Protein AF-A0A2C9LKY1-F1 (afdb_monomer_lite)

Foldseek 3Di:
DVLWAPLLQDPVGHDQQGDPDDVSVVVNLVCLLVVHCLVVVLQSQLVSQVHPVHCSVVCSVVSVCSNVVSNVVVVVVVVVVVVVVVVVVVVVVVVVVVVVVVVVVVVVVVVVVVVVVVVVVVVVVVVVVVVPD

Secondary structure (DSSP, 8-state):
-TTTTTT--BTTB--SS-SSSHHHHHHHHHHHHHTSSHHHHHHHHHHTTTTTTTTHHHHHHHHHHHHHHHHHHHHHHHHHHHHHHHHHHHHHHHHHHHHHHHHHHHHHHHHHHHHHHHHHHHHHHHHHHHTT-

InterPro domains:
  IPR005821 Ion transport domain [PF00520] (1-92)
  IPR050599 Voltage-dependent calcium channel alpha-1 subunit [PTHR45628] (1-123)

Radius of gyration: 37.05 Å; chains: 1; bounding box: 76×20×107 Å

pLDDT: mean 89.64, std 10.85, range [48.16, 97.81]

Organism: Biomphalaria glabrata (NCBI:txid6526)

Structure (mmCIF, N/CA/C/O backbone):
data_AF-A0A2C9LKY1-F1
#
_entry.id   AF-A0A2C9LKY1-F1
#
loop_
_atom_site.group_PDB
_atom_site.id
_atom_site.type_symbol
_atom_site.label_atom_id
_atom_site.label_alt_id
_atom_site.label_comp_id
_atom_site.label_asym_id
_atom_site.label_entity_id
_atom_site.label_seq_id
_atom_site.pdbx_PDB_ins_code
_atom_site.Cartn_x
_atom_site.Cartn_y
_atom_site.Cartn_z
_atom_site.occupancy
_atom_site.B_iso_or_equiv
_atom_site.auth_seq_id
_atom_site.auth_comp_id
_atom_site.auth_asym_id
_atom_site.auth_atom_id
_atom_site.pdbx_PDB_model_num
ATOM 1 N N . MET A 1 1 ? 12.207 -7.152 -10.603 1.00 85.94 1 MET A N 1
ATOM 2 C CA . MET A 1 1 ? 13.477 -7.860 -10.884 1.00 85.94 1 MET A CA 1
ATOM 3 C C . MET A 1 1 ? 13.468 -8.539 -12.251 1.00 85.94 1 MET A C 1
ATOM 5 O O . MET A 1 1 ? 14.344 -8.241 -13.036 1.00 85.94 1 MET A O 1
ATOM 9 N N . GLN A 1 2 ? 12.483 -9.379 -12.599 1.00 91.56 2 GLN A N 1
ATOM 10 C CA . GLN A 1 2 ? 12.456 -10.038 -13.923 1.00 91.56 2 GLN A CA 1
ATOM 11 C C . GLN A 1 2 ? 12.297 -9.064 -15.103 1.00 91.56 2 GLN A C 1
ATOM 13 O O . GLN A 1 2 ? 12.959 -9.222 -16.117 1.00 91.56 2 GLN A O 1
ATOM 18 N N . LEU A 1 3 ? 11.430 -8.055 -14.961 1.00 87.44 3 LEU A N 1
ATOM 19 C CA . LEU A 1 3 ? 11.173 -7.087 -16.033 1.00 87.44 3 LEU A CA 1
ATOM 20 C C . LEU A 1 3 ? 12.216 -5.961 -16.080 1.00 87.44 3 LEU A C 1
ATOM 22 O O . LEU A 1 3 ? 12.586 -5.522 -17.156 1.00 87.44 3 LEU A O 1
ATOM 26 N N . PHE A 1 4 ? 12.699 -5.482 -14.932 1.00 92.12 4 PHE A N 1
ATOM 27 C CA . PHE A 1 4 ? 13.501 -4.247 -14.857 1.00 92.12 4 PHE A CA 1
ATOM 28 C C . PHE A 1 4 ? 14.854 -4.404 -14.149 1.00 92.12 4 PHE A C 1
ATOM 30 O O . PHE A 1 4 ? 15.562 -3.418 -13.977 1.00 92.12 4 PHE A O 1
ATOM 37 N N . GLY A 1 5 ? 15.207 -5.606 -13.688 1.00 89.38 5 GLY A N 1
ATOM 38 C CA . GLY A 1 5 ? 16.439 -5.814 -12.925 1.00 89.38 5 GLY A CA 1
ATOM 39 C C . GLY A 1 5 ? 17.671 -5.640 -13.801 1.00 89.38 5 GLY A C 1
ATOM 40 O O . GLY A 1 5 ? 17.780 -6.284 -14.839 1.00 89.38 5 GLY A O 1
ATOM 41 N N . GLY A 1 6 ? 18.572 -4.749 -13.396 1.00 86.94 6 GLY A N 1
ATOM 42 C CA . GLY A 1 6 ? 19.783 -4.393 -14.131 1.00 86.94 6 GLY A CA 1
ATOM 43 C C . GLY A 1 6 ? 19.560 -3.462 -15.326 1.00 86.94 6 GLY A C 1
ATOM 44 O O . GLY A 1 6 ? 20.537 -2.960 -15.876 1.00 86.94 6 GLY A O 1
ATOM 45 N N . ASN A 1 7 ? 18.306 -3.197 -15.711 1.00 86.75 7 ASN A N 1
ATOM 46 C CA . ASN A 1 7 ? 17.978 -2.431 -16.919 1.00 86.75 7 ASN A CA 1
ATOM 47 C C . ASN A 1 7 ? 17.863 -0.919 -16.659 1.00 86.75 7 ASN A C 1
ATOM 49 O O . ASN A 1 7 ? 17.945 -0.128 -17.592 1.00 86.75 7 ASN A O 1
ATOM 53 N N . MET A 1 8 ? 17.707 -0.496 -15.400 1.00 89.00 8 MET A N 1
ATOM 54 C CA . MET A 1 8 ? 17.641 0.920 -14.997 1.00 89.00 8 MET A CA 1
ATOM 55 C C . MET A 1 8 ? 19.041 1.523 -14.793 1.00 89.00 8 MET A C 1
ATOM 57 O O . MET A 1 8 ? 19.352 2.068 -13.734 1.00 89.00 8 MET A O 1
ATOM 61 N N . ASN A 1 9 ? 19.912 1.368 -15.789 1.00 87.12 9 ASN A N 1
ATOM 62 C CA . ASN A 1 9 ? 21.271 1.900 -15.770 1.00 87.12 9 ASN A CA 1
ATOM 63 C C . ASN A 1 9 ? 21.408 3.006 -16.820 1.00 87.12 9 ASN A C 1
ATOM 65 O O . ASN A 1 9 ? 21.676 2.713 -17.985 1.00 87.12 9 ASN A O 1
ATOM 69 N N . PHE A 1 10 ? 21.197 4.250 -16.395 1.00 88.88 10 PHE A N 1
ATOM 70 C CA . PHE A 1 10 ? 21.195 5.434 -17.251 1.00 88.88 10 PHE A CA 1
ATOM 71 C C . PHE A 1 10 ? 22.533 6.187 -17.183 1.00 88.88 10 PHE A C 1
ATOM 73 O O . PHE A 1 10 ? 23.362 5.922 -16.308 1.00 88.88 10 PHE A O 1
ATOM 80 N N . ASP A 1 11 ? 22.740 7.133 -18.102 1.00 84.62 11 ASP A N 1
ATOM 81 C CA . ASP A 1 11 ? 23.978 7.922 -18.197 1.00 84.62 11 ASP A CA 1
ATOM 82 C C . ASP A 1 11 ? 24.183 8.862 -16.994 1.00 84.62 11 ASP A C 1
ATOM 84 O O . ASP A 1 11 ? 25.316 9.141 -16.600 1.00 84.62 11 ASP A O 1
ATOM 88 N N . ASP A 1 12 ? 23.092 9.324 -16.380 1.00 83.38 12 ASP A N 1
ATOM 89 C CA . ASP A 1 12 ? 23.053 10.119 -15.148 1.00 83.38 12 ASP A CA 1
ATOM 90 C C . ASP A 1 12 ? 23.141 9.266 -13.868 1.00 83.38 12 ASP A C 1
ATOM 92 O O . ASP A 1 12 ? 23.287 9.798 -12.765 1.00 83.38 12 ASP A O 1
ATOM 96 N N . GLY A 1 13 ? 23.137 7.938 -14.012 1.00 86.50 13 GLY A N 1
ATOM 97 C CA . GLY A 1 13 ? 23.344 6.974 -12.942 1.00 86.50 13 GLY A CA 1
ATOM 98 C C . GLY A 1 13 ? 22.185 5.997 -12.759 1.00 86.50 13 GLY A C 1
ATOM 99 O O . GLY A 1 13 ? 21.269 5.883 -13.571 1.00 86.50 13 GLY A O 1
ATOM 100 N N . ARG A 1 14 ? 22.249 5.232 -11.664 1.00 87.88 14 ARG A N 1
ATOM 101 C CA . ARG A 1 14 ? 21.178 4.308 -11.269 1.00 87.88 14 ARG A CA 1
ATOM 102 C C . ARG A 1 14 ? 20.226 5.020 -10.306 1.00 87.88 14 ARG A C 1
ATOM 104 O O . ARG A 1 14 ? 20.706 5.498 -9.274 1.00 87.88 14 ARG A O 1
ATOM 111 N N . PRO A 1 15 ? 18.907 5.045 -10.569 1.00 90.81 15 PRO A N 1
ATOM 112 C CA . PRO A 1 15 ? 17.942 5.560 -9.606 1.00 90.81 15 PRO A CA 1
ATOM 113 C C . PRO A 1 15 ? 18.011 4.778 -8.294 1.00 90.81 15 PRO A C 1
ATOM 115 O O . PRO A 1 15 ? 18.249 3.567 -8.295 1.00 90.81 15 PRO A O 1
ATOM 118 N N . SER A 1 16 ? 17.752 5.447 -7.170 1.00 91.31 16 SER A N 1
ATOM 119 C CA . SER A 1 16 ? 17.614 4.788 -5.863 1.00 91.31 16 SER A CA 1
ATOM 120 C C . SER A 1 16 ? 16.465 3.773 -5.861 1.00 91.31 16 SER A C 1
ATOM 122 O O . SER A 1 16 ? 16.595 2.692 -5.286 1.00 91.31 16 SER A O 1
ATOM 124 N N . SER A 1 17 ? 15.376 4.095 -6.561 1.00 94.25 17 SER A N 1
ATOM 125 C CA . SER A 1 17 ? 14.203 3.240 -6.745 1.00 94.25 17 SER A CA 1
ATOM 126 C C . SER A 1 17 ? 14.355 2.389 -8.006 1.00 94.25 17 SER A C 1
ATOM 128 O O . SER A 1 17 ? 13.918 2.766 -9.094 1.00 94.25 17 SER A O 1
ATOM 130 N N . ASN A 1 18 ? 15.022 1.242 -7.864 1.00 93.62 18 ASN A N 1
ATOM 131 C CA . ASN A 1 18 ? 15.297 0.299 -8.948 1.00 93.62 18 ASN A CA 1
ATOM 132 C C . ASN A 1 18 ? 14.910 -1.145 -8.579 1.00 93.62 18 ASN A C 1
ATOM 134 O O . ASN A 1 18 ? 14.407 -1.437 -7.493 1.00 93.62 18 ASN A O 1
ATOM 138 N N . PHE A 1 19 ? 15.143 -2.075 -9.505 1.00 95.94 19 PHE A N 1
ATOM 139 C CA . PHE A 1 19 ? 14.771 -3.481 -9.353 1.00 95.94 19 PHE A CA 1
ATOM 140 C C . PHE A 1 19 ? 15.970 -4.439 -9.420 1.00 95.94 19 PHE A C 1
ATOM 142 O O . PHE A 1 19 ? 15.785 -5.601 -9.796 1.00 95.94 19 PHE A O 1
ATOM 149 N N . ASP A 1 20 ? 17.171 -3.972 -9.073 1.00 93.56 20 ASP A N 1
ATOM 150 C CA . ASP A 1 20 ? 18.424 -4.728 -9.221 1.00 93.56 20 ASP A CA 1
ATOM 151 C C . ASP A 1 20 ? 18.597 -5.793 -8.136 1.00 93.56 20 ASP A C 1
ATOM 153 O O . ASP A 1 20 ? 19.072 -6.897 -8.401 1.00 93.56 20 ASP A O 1
ATOM 157 N N . THR A 1 21 ? 18.185 -5.479 -6.907 1.00 94.62 21 THR A N 1
ATOM 158 C CA . THR A 1 21 ? 18.265 -6.398 -5.765 1.00 94.62 21 THR A CA 1
ATOM 159 C C . THR A 1 21 ? 16.919 -6.522 -5.071 1.00 94.62 21 THR A C 1
ATOM 161 O O . THR A 1 21 ? 16.089 -5.614 -5.119 1.00 94.62 21 THR A O 1
ATOM 164 N N . PHE A 1 22 ? 16.703 -7.652 -4.397 1.00 95.25 22 PHE A N 1
ATOM 165 C CA . PHE A 1 22 ? 15.432 -7.937 -3.735 1.00 95.25 22 PHE A CA 1
ATOM 166 C C . PHE A 1 22 ? 15.017 -6.870 -2.701 1.00 95.25 22 PHE A 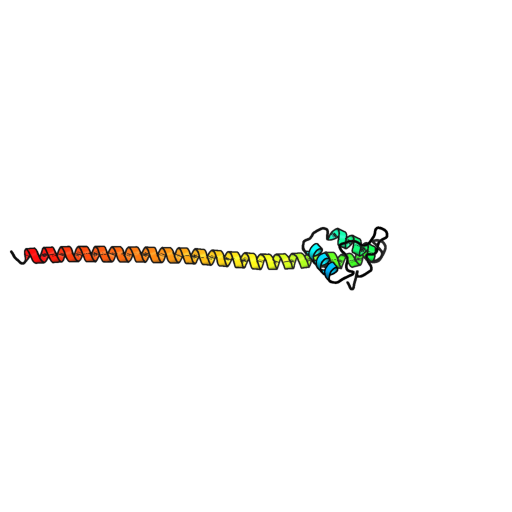C 1
ATOM 168 O O . PHE A 1 22 ? 13.880 -6.408 -2.791 1.00 95.25 22 PHE A O 1
ATOM 175 N N . PRO A 1 23 ? 15.885 -6.412 -1.773 1.00 96.12 23 PRO A N 1
ATOM 176 C CA . PRO A 1 23 ? 15.483 -5.409 -0.784 1.00 96.12 23 PRO A CA 1
ATOM 177 C C . PRO A 1 23 ? 15.094 -4.067 -1.416 1.00 96.12 23 PRO A C 1
ATOM 179 O O . PRO A 1 23 ? 14.089 -3.475 -1.033 1.00 96.12 23 PRO A O 1
ATOM 182 N N . ILE A 1 24 ? 15.846 -3.611 -2.422 1.00 95.31 24 ILE A N 1
ATOM 183 C CA . ILE A 1 24 ? 15.563 -2.346 -3.118 1.00 95.31 24 ILE A CA 1
ATOM 184 C C . ILE A 1 24 ? 14.273 -2.463 -3.935 1.00 95.31 24 ILE A C 1
ATOM 186 O O . ILE A 1 24 ? 13.428 -1.571 -3.890 1.00 95.31 24 ILE A O 1
ATOM 190 N N . ALA A 1 25 ? 14.077 -3.593 -4.620 1.00 95.81 25 ALA A N 1
ATOM 191 C CA . ALA A 1 25 ? 12.851 -3.874 -5.355 1.00 95.81 25 ALA A CA 1
ATOM 192 C C . ALA A 1 25 ? 11.625 -3.889 -4.429 1.00 95.81 25 ALA A C 1
ATOM 194 O O . ALA A 1 25 ? 10.584 -3.352 -4.797 1.00 95.81 25 ALA A O 1
ATOM 195 N N . LEU A 1 26 ? 11.743 -4.466 -3.228 1.00 95.88 26 LEU A N 1
ATOM 196 C CA . LEU A 1 26 ? 10.671 -4.470 -2.231 1.00 95.88 26 LEU A CA 1
ATOM 197 C C . LEU A 1 26 ? 10.323 -3.048 -1.775 1.00 95.88 26 LEU A C 1
ATOM 199 O O . LEU A 1 26 ? 9.147 -2.693 -1.751 1.00 95.88 26 LEU A O 1
ATOM 203 N N . LEU A 1 27 ? 11.329 -2.226 -1.466 1.00 96.19 27 LEU A N 1
ATOM 204 C CA . LEU A 1 27 ? 11.127 -0.823 -1.092 1.00 96.19 27 LEU A CA 1
ATOM 205 C C . LEU A 1 27 ? 10.523 -0.003 -2.236 1.00 96.19 27 LEU A C 1
ATOM 207 O O . LEU A 1 27 ? 9.647 0.820 -2.002 1.00 96.19 27 LEU A O 1
ATOM 211 N N . THR A 1 28 ? 10.935 -0.271 -3.472 1.00 96.12 28 THR A N 1
ATOM 212 C CA . THR A 1 28 ? 10.404 0.396 -4.667 1.00 96.12 28 THR A CA 1
ATOM 213 C C . THR A 1 28 ? 8.943 0.014 -4.909 1.00 96.12 28 THR A C 1
ATOM 215 O O . THR A 1 28 ? 8.119 0.874 -5.204 1.00 96.12 28 THR A O 1
ATOM 218 N N . VAL A 1 29 ? 8.575 -1.260 -4.727 1.00 95.56 29 VAL A N 1
ATOM 219 C CA . VAL A 1 29 ? 7.164 -1.684 -4.763 1.00 95.56 29 VAL A CA 1
ATOM 220 C C . VAL A 1 29 ? 6.379 -1.021 -3.637 1.00 95.56 29 VAL A C 1
ATOM 222 O O . VAL A 1 29 ? 5.289 -0.518 -3.887 1.00 95.56 29 VAL A O 1
ATOM 225 N N . PHE A 1 30 ? 6.928 -0.964 -2.423 1.00 95.38 30 PHE A N 1
ATOM 226 C CA . PHE A 1 30 ? 6.287 -0.271 -1.309 1.00 95.38 30 PHE A CA 1
ATOM 227 C C . PHE A 1 30 ? 6.047 1.214 -1.621 1.00 95.38 30 PHE A C 1
ATOM 229 O O . PHE A 1 30 ? 4.930 1.685 -1.445 1.00 95.38 30 PHE A O 1
ATOM 236 N N . GLN A 1 31 ? 7.038 1.920 -2.169 1.00 96.12 31 GLN A N 1
ATOM 237 C CA . GLN A 1 31 ? 6.910 3.303 -2.639 1.00 96.12 31 GLN A CA 1
ATOM 238 C C . GLN A 1 31 ? 5.791 3.464 -3.687 1.00 96.12 31 GLN A C 1
ATOM 240 O O . GLN A 1 31 ? 4.997 4.400 -3.616 1.00 96.12 31 GLN A O 1
ATOM 245 N N . ILE A 1 32 ? 5.688 2.540 -4.648 1.00 96.00 32 ILE A N 1
ATOM 246 C CA . ILE A 1 32 ? 4.606 2.568 -5.644 1.00 96.00 32 ILE A CA 1
ATOM 247 C C . ILE A 1 32 ? 3.241 2.381 -4.968 1.00 96.00 32 ILE A C 1
ATOM 249 O O . ILE A 1 32 ? 2.289 3.085 -5.302 1.00 96.00 32 ILE A O 1
ATOM 253 N N . LEU A 1 33 ? 3.142 1.458 -4.006 1.00 95.12 33 LEU A N 1
ATOM 254 C CA . LEU A 1 33 ? 1.903 1.167 -3.280 1.00 95.12 33 LEU A CA 1
ATOM 255 C C . LEU A 1 33 ? 1.453 2.317 -2.370 1.00 95.12 33 LEU A C 1
ATOM 257 O O . LEU A 1 33 ? 0.250 2.499 -2.187 1.00 95.12 33 LEU A O 1
ATOM 261 N N . THR A 1 34 ? 2.382 3.108 -1.827 1.00 94.06 34 THR A N 1
ATOM 262 C CA . THR A 1 34 ? 2.050 4.334 -1.082 1.00 94.06 34 THR A CA 1
ATOM 263 C C . THR A 1 34 ? 1.655 5.494 -1.997 1.00 94.06 34 THR A C 1
ATOM 265 O O . THR A 1 34 ? 1.163 6.509 -1.508 1.00 94.06 34 THR A O 1
ATOM 268 N N . GLY A 1 35 ? 1.843 5.356 -3.314 1.00 92.81 35 GLY A N 1
ATOM 269 C CA . GLY A 1 35 ? 1.567 6.402 -4.296 1.00 92.81 35 GLY A CA 1
ATOM 270 C C . GLY A 1 35 ? 2.620 7.512 -4.331 1.00 92.81 35 GLY A C 1
ATOM 271 O O . GLY A 1 35 ? 2.376 8.550 -4.943 1.00 92.81 35 GLY A O 1
ATOM 272 N N . ALA A 1 36 ? 3.782 7.316 -3.704 1.00 94.25 36 ALA A N 1
ATOM 273 C CA . ALA A 1 36 ? 4.855 8.304 -3.675 1.00 94.25 36 ALA A CA 1
ATOM 274 C C . ALA A 1 36 ? 5.741 8.178 -4.922 1.00 94.25 36 ALA A C 1
ATOM 276 O O . ALA A 1 36 ? 6.373 7.145 -5.131 1.00 94.25 36 ALA A O 1
ATOM 277 N N . ASP A 1 37 ? 5.781 9.215 -5.761 1.00 94.75 37 ASP A N 1
ATOM 278 C CA . ASP A 1 37 ? 6.627 9.299 -6.966 1.00 94.75 37 ASP A CA 1
ATOM 279 C C . ASP A 1 37 ? 6.581 8.044 -7.866 1.00 94.75 37 ASP A C 1
ATOM 281 O O . ASP A 1 37 ? 7.531 7.698 -8.570 1.00 94.75 37 ASP A O 1
ATOM 285 N N . TRP A 1 38 ? 5.450 7.330 -7.869 1.00 95.50 38 TRP A N 1
ATOM 286 C CA . TRP A 1 38 ? 5.283 6.082 -8.621 1.00 95.50 38 TRP A CA 1
ATOM 287 C C . TRP A 1 38 ? 5.373 6.311 -10.135 1.00 95.50 38 TRP A C 1
ATOM 289 O O . TRP A 1 38 ? 5.828 5.440 -10.879 1.00 95.50 38 TRP A O 1
ATOM 299 N N . ASN A 1 39 ? 4.965 7.497 -10.591 1.00 94.69 39 ASN A N 1
ATOM 300 C CA . ASN A 1 39 ? 5.076 7.923 -11.978 1.00 94.69 39 ASN A CA 1
ATOM 301 C C . ASN A 1 39 ? 6.541 8.093 -12.396 1.00 94.69 39 ASN A C 1
ATOM 303 O O . ASN A 1 39 ? 6.875 7.765 -13.528 1.00 94.69 39 ASN A O 1
ATOM 307 N N . GLU A 1 40 ? 7.423 8.549 -11.503 1.00 94.38 40 GLU A N 1
ATOM 308 C CA . GLU A 1 40 ? 8.855 8.669 -11.791 1.00 94.38 40 GLU A CA 1
ATOM 309 C C . GLU A 1 40 ? 9.488 7.285 -11.961 1.00 94.38 40 GLU A C 1
ATOM 311 O O . GLU A 1 40 ? 10.174 7.026 -12.951 1.00 94.38 40 GLU A O 1
ATOM 316 N N . VAL A 1 41 ? 9.165 6.346 -11.065 1.00 95.12 41 VAL A N 1
ATOM 317 C CA . VAL A 1 41 ? 9.606 4.948 -11.192 1.00 95.12 41 VAL A CA 1
ATOM 318 C C . VAL A 1 41 ? 9.092 4.326 -12.497 1.00 95.12 41 VAL A C 1
ATOM 320 O O . VAL A 1 41 ? 9.823 3.595 -13.170 1.0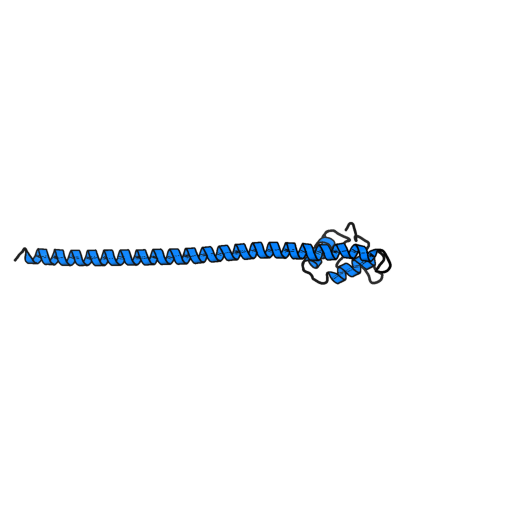0 95.12 41 VAL A O 1
ATOM 323 N N . MET A 1 42 ? 7.859 4.648 -12.898 1.00 95.00 42 MET A N 1
ATOM 324 C CA . MET A 1 42 ? 7.297 4.226 -14.180 1.00 95.00 42 MET A CA 1
ATOM 325 C C . MET A 1 42 ? 8.057 4.829 -15.368 1.00 95.00 42 MET A C 1
ATOM 327 O O . MET A 1 42 ? 8.376 4.097 -16.303 1.00 95.00 42 MET A O 1
ATOM 331 N N . TYR A 1 43 ? 8.372 6.127 -15.348 1.00 93.62 43 TYR A N 1
ATOM 332 C CA . TYR A 1 43 ? 9.139 6.780 -16.416 1.00 93.62 43 TYR A CA 1
ATOM 333 C C . TYR A 1 43 ? 10.528 6.160 -16.564 1.00 93.62 43 TYR A C 1
ATOM 335 O O . TYR A 1 43 ? 10.938 5.826 -17.676 1.00 93.62 43 TYR A O 1
ATOM 343 N N . ASN A 1 44 ? 11.199 5.888 -15.445 1.00 93.25 44 ASN A N 1
ATOM 344 C CA . ASN A 1 44 ? 12.461 5.155 -15.433 1.00 93.25 44 ASN A CA 1
ATOM 345 C C . ASN A 1 44 ? 12.285 3.743 -16.017 1.00 93.25 44 ASN A C 1
ATOM 347 O O . ASN A 1 44 ? 13.094 3.296 -16.826 1.00 93.25 44 ASN A O 1
ATOM 351 N N . GLY A 1 45 ? 11.191 3.049 -15.694 1.00 92.44 45 GLY A N 1
ATOM 352 C CA . GLY A 1 45 ? 10.876 1.735 -16.262 1.00 92.44 45 GLY A CA 1
ATOM 353 C C . GLY A 1 45 ? 10.662 1.751 -17.779 1.00 92.44 45 GLY A C 1
ATOM 354 O O . GLY A 1 45 ? 11.129 0.845 -18.468 1.00 92.44 45 GLY A O 1
ATOM 355 N N . ILE A 1 46 ? 10.001 2.785 -18.305 1.00 92.75 46 ILE A N 1
ATOM 356 C CA . ILE A 1 46 ? 9.790 2.984 -19.748 1.00 92.75 46 ILE A CA 1
ATOM 357 C C . ILE A 1 46 ? 11.130 3.246 -20.444 1.00 92.75 46 ILE A C 1
ATOM 359 O O . ILE A 1 46 ? 11.443 2.598 -21.443 1.00 92.75 46 ILE A O 1
ATOM 363 N N . ASN A 1 47 ? 11.944 4.152 -19.897 1.00 91.12 47 ASN A N 1
ATOM 364 C CA . ASN A 1 47 ? 13.255 4.493 -20.452 1.00 91.12 47 ASN A CA 1
ATOM 365 C C . ASN A 1 47 ? 14.201 3.284 -20.466 1.00 91.12 47 ASN A C 1
ATOM 367 O O . ASN A 1 47 ? 14.866 3.040 -21.471 1.00 91.12 47 ASN A O 1
ATOM 371 N N . ALA A 1 48 ? 14.181 2.466 -19.410 1.00 89.50 48 ALA A N 1
ATOM 372 C CA . ALA A 1 48 ? 14.951 1.224 -19.316 1.00 89.50 48 ALA A CA 1
ATOM 373 C C . ALA A 1 48 ? 14.555 0.160 -20.361 1.00 89.50 48 ALA A C 1
ATOM 375 O O . ALA A 1 48 ? 15.317 -0.772 -20.604 1.00 89.50 48 ALA A O 1
ATOM 376 N N . GLN A 1 49 ? 13.372 0.279 -20.975 1.00 88.19 49 GLN A N 1
ATOM 377 C CA . GLN A 1 49 ? 12.815 -0.684 -21.932 1.00 88.19 49 GLN A CA 1
ATOM 378 C C . GLN A 1 49 ? 12.744 -0.142 -23.370 1.00 88.19 49 GLN A C 1
ATOM 380 O O . GLN A 1 49 ? 11.882 -0.526 -24.163 1.00 88.19 49 GLN A O 1
ATOM 385 N N . GLY A 1 50 ? 13.663 0.761 -23.723 1.00 83.62 50 GLY A N 1
ATOM 386 C CA . GLY A 1 50 ? 13.746 1.344 -25.066 1.00 83.62 50 GLY A CA 1
ATOM 387 C C . GLY A 1 50 ? 12.913 2.614 -25.253 1.00 83.62 50 GLY A C 1
ATOM 388 O O . GLY A 1 50 ? 12.678 3.024 -26.387 1.00 83.62 50 GLY A O 1
ATOM 389 N N . GLY A 1 51 ? 12.475 3.243 -24.159 1.00 85.38 51 GLY A N 1
ATOM 390 C CA . GLY A 1 51 ? 11.829 4.553 -24.175 1.00 85.38 51 GLY A CA 1
ATOM 391 C C . GLY A 1 51 ? 10.431 4.565 -24.794 1.00 85.38 51 GLY A C 1
ATOM 392 O O . GLY A 1 51 ? 9.807 3.529 -25.033 1.00 85.38 51 GLY A O 1
ATOM 393 N N . VAL A 1 52 ? 9.928 5.779 -25.030 1.00 80.00 52 VAL A N 1
ATOM 394 C CA . VAL A 1 52 ? 8.572 6.031 -25.555 1.00 80.00 52 VAL A CA 1
ATOM 395 C C . VAL A 1 52 ? 8.448 5.651 -27.034 1.00 80.00 52 VAL A C 1
ATOM 397 O O . VAL A 1 52 ? 7.380 5.228 -27.464 1.00 80.00 52 VAL A O 1
ATOM 400 N N . GLU A 1 53 ? 9.534 5.777 -27.800 1.00 76.94 53 GLU A N 1
ATOM 401 C CA . GLU A 1 53 ? 9.579 5.416 -29.225 1.00 76.94 53 GLU A CA 1
ATOM 402 C C . GLU A 1 53 ? 9.738 3.901 -29.450 1.00 76.94 53 GLU A C 1
ATOM 404 O O . GLU A 1 53 ? 9.416 3.393 -30.524 1.00 76.94 53 GLU A O 1
ATOM 409 N N . GLY A 1 54 ? 10.217 3.171 -28.435 1.00 79.00 54 GLY A N 1
ATOM 410 C CA . GLY A 1 54 ? 10.332 1.715 -28.433 1.00 79.00 54 GLY A CA 1
ATOM 411 C C . GLY A 1 54 ? 9.124 1.009 -27.807 1.00 79.00 54 GLY A C 1
ATOM 412 O O . GLY A 1 54 ? 8.006 1.518 -27.768 1.00 79.00 54 GLY A O 1
ATOM 413 N N . GLN A 1 55 ? 9.345 -0.200 -27.279 1.00 79.69 55 GLN A N 1
ATOM 414 C CA . GLN A 1 55 ? 8.295 -0.967 -26.590 1.00 79.69 55 GLN A CA 1
ATOM 415 C C . GLN A 1 55 ? 8.113 -0.574 -25.114 1.00 79.69 55 GLN A C 1
ATOM 417 O O . GLN A 1 55 ? 7.273 -1.157 -24.427 1.00 79.69 55 GLN A O 1
ATOM 422 N N . GLY A 1 56 ? 8.845 0.431 -24.620 1.00 84.19 56 GLY A N 1
ATOM 423 C CA . GLY A 1 56 ? 8.819 0.843 -23.217 1.00 84.19 56 GLY A CA 1
ATOM 424 C C . GLY A 1 56 ? 7.423 1.231 -22.724 1.00 84.19 56 GLY A C 1
ATOM 425 O O . GLY A 1 56 ? 7.068 0.935 -21.584 1.00 84.19 56 GLY A O 1
ATOM 426 N N . MET A 1 57 ? 6.580 1.796 -23.596 1.00 89.31 57 MET A N 1
ATOM 427 C CA . MET A 1 57 ? 5.209 2.180 -23.241 1.0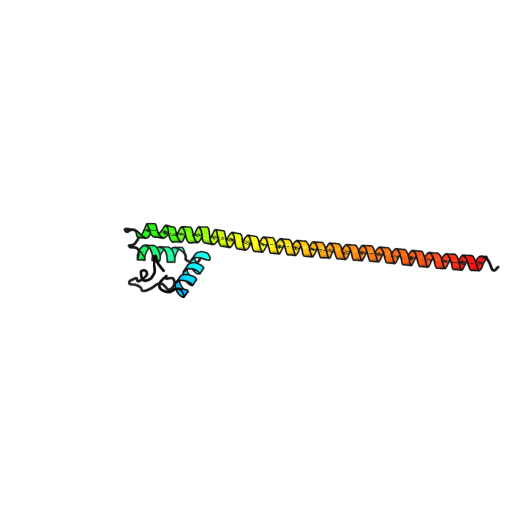0 89.31 57 MET A CA 1
ATOM 428 C C . MET A 1 57 ? 4.344 0.985 -22.811 1.00 89.31 57 MET A C 1
ATOM 430 O O . MET A 1 57 ? 3.527 1.134 -21.905 1.00 89.31 57 MET A O 1
ATOM 434 N N . PHE A 1 58 ? 4.545 -0.214 -23.368 1.00 90.31 58 PHE A N 1
ATOM 435 C CA . PHE A 1 58 ? 3.788 -1.404 -22.953 1.00 90.31 58 PHE A CA 1
ATOM 436 C C . PHE A 1 58 ? 4.061 -1.787 -21.494 1.00 90.31 58 PHE A C 1
ATOM 438 O O . PHE A 1 58 ? 3.162 -2.251 -20.792 1.00 90.31 58 PHE A O 1
ATOM 445 N N . TYR A 1 59 ? 5.273 -1.527 -21.003 1.00 90.56 59 TYR A N 1
ATOM 446 C CA . TYR A 1 59 ? 5.656 -1.814 -19.624 1.00 90.56 59 TYR A CA 1
ATOM 447 C C . TYR A 1 59 ? 5.029 -0.846 -18.611 1.00 90.56 59 TYR A C 1
ATOM 449 O O . TYR A 1 59 ? 4.951 -1.183 -17.431 1.00 90.56 59 TYR A O 1
ATOM 457 N N . SER A 1 60 ? 4.508 0.310 -19.043 1.00 92.50 60 SER A N 1
ATOM 458 C CA . SER A 1 60 ? 3.763 1.229 -18.165 1.00 92.50 60 SER A CA 1
ATOM 459 C C . SER A 1 60 ? 2.519 0.578 -17.548 1.00 92.50 60 SER A C 1
ATOM 461 O O . SER A 1 60 ? 2.170 0.864 -16.403 1.00 92.50 60 SER A O 1
ATOM 463 N N . ILE A 1 61 ? 1.907 -0.378 -18.260 1.00 93.75 61 ILE A N 1
ATOM 464 C CA . ILE A 1 61 ? 0.726 -1.120 -17.802 1.00 93.75 61 ILE A CA 1
ATOM 465 C C . ILE A 1 61 ? 1.014 -1.848 -16.487 1.00 93.75 61 ILE A C 1
ATOM 467 O O . ILE A 1 61 ? 0.148 -1.884 -15.616 1.00 93.75 61 ILE A O 1
ATOM 471 N N . TYR A 1 62 ? 2.229 -2.378 -16.305 1.00 94.19 62 TYR A N 1
ATOM 472 C CA . TYR A 1 62 ? 2.624 -3.016 -15.048 1.00 94.19 62 TYR A CA 1
ATOM 473 C C . TYR A 1 62 ? 2.487 -2.050 -13.863 1.00 94.19 62 TYR A C 1
ATOM 475 O O . TYR A 1 62 ? 1.901 -2.415 -12.846 1.00 94.19 62 TYR A O 1
ATOM 483 N N . PHE A 1 63 ? 2.979 -0.816 -14.005 1.00 95.50 63 PHE A N 1
ATOM 484 C CA . PHE A 1 63 ? 2.927 0.189 -12.943 1.00 95.50 63 PHE A CA 1
ATOM 485 C C . PHE A 1 63 ? 1.498 0.663 -12.688 1.00 95.50 63 PHE A C 1
ATOM 487 O O . PHE A 1 63 ? 1.078 0.711 -11.538 1.00 95.50 63 PHE A O 1
ATOM 494 N N . VAL A 1 64 ? 0.720 0.921 -13.744 1.00 95.50 64 VAL A N 1
ATOM 495 C CA . VAL A 1 64 ? -0.685 1.341 -13.615 1.00 95.50 64 VAL A CA 1
ATOM 496 C C . VAL A 1 64 ? -1.521 0.273 -12.907 1.00 95.50 64 VAL A C 1
ATOM 498 O O . VAL A 1 64 ? -2.267 0.585 -11.980 1.00 95.50 64 VAL A O 1
ATOM 501 N N . VAL A 1 65 ? -1.379 -0.995 -13.301 1.00 96.19 65 VAL A N 1
ATOM 502 C CA . VAL A 1 65 ? -2.072 -2.118 -12.653 1.00 96.19 65 VAL A CA 1
ATOM 503 C C . VAL A 1 65 ? -1.617 -2.260 -11.203 1.00 96.19 65 VAL A C 1
ATOM 505 O O . VAL A 1 65 ? -2.461 -2.379 -10.318 1.00 96.19 65 VAL A O 1
ATOM 508 N N . LEU A 1 66 ? -0.310 -2.204 -10.937 1.00 95.50 66 LEU A N 1
ATOM 509 C CA . LEU A 1 66 ? 0.226 -2.302 -9.580 1.00 95.50 66 LEU A CA 1
ATOM 510 C C . LEU A 1 66 ? -0.311 -1.191 -8.671 1.00 95.50 66 LEU A C 1
ATOM 512 O O . LEU A 1 66 ? -0.731 -1.483 -7.555 1.00 95.50 66 LEU A O 1
ATOM 516 N N . THR A 1 67 ? -0.353 0.054 -9.145 1.00 95.31 67 THR A N 1
ATOM 517 C CA . THR A 1 67 ? -0.899 1.183 -8.386 1.00 95.31 67 THR A CA 1
ATOM 518 C C . THR A 1 67 ? -2.396 1.007 -8.145 1.00 95.31 67 THR A C 1
ATOM 520 O O . THR A 1 67 ? -2.832 1.061 -7.001 1.00 95.31 67 THR A O 1
ATOM 523 N N . LEU A 1 68 ? -3.194 0.723 -9.179 1.00 95.38 68 LEU A N 1
ATOM 524 C CA . LEU A 1 68 ? -4.650 0.608 -9.031 1.00 95.38 68 LEU A CA 1
ATOM 525 C C . LEU A 1 68 ? -5.061 -0.561 -8.126 1.00 95.38 68 LEU A C 1
ATOM 527 O O . LEU A 1 68 ? -5.810 -0.372 -7.166 1.00 95.38 68 LEU A O 1
ATOM 531 N N . PHE A 1 69 ? -4.564 -1.768 -8.405 1.00 96.44 69 PHE A N 1
ATOM 532 C CA . PHE A 1 69 ? -4.901 -2.951 -7.610 1.00 96.44 69 PHE A CA 1
ATOM 533 C C . PHE A 1 69 ? -4.263 -2.908 -6.223 1.00 96.44 69 PHE A C 1
ATOM 535 O O . PHE A 1 69 ? -4.879 -3.340 -5.247 1.00 96.44 69 PHE A O 1
ATOM 542 N N . GLY A 1 70 ? -3.050 -2.366 -6.124 1.00 94.69 70 GLY A N 1
ATOM 543 C CA . GLY A 1 70 ? -2.357 -2.159 -4.863 1.00 94.69 70 GLY A CA 1
ATOM 544 C C . GLY A 1 70 ? -3.119 -1.221 -3.936 1.00 94.69 70 GLY A C 1
ATOM 545 O O . GLY A 1 70 ? -3.443 -1.602 -2.812 1.00 94.69 70 GLY A O 1
ATOM 546 N N . SER A 1 71 ? -3.489 -0.034 -4.424 1.00 92.56 71 SER A N 1
ATOM 547 C CA . SER A 1 71 ? -4.282 0.929 -3.658 1.00 92.56 71 SER A CA 1
ATOM 548 C C . SER A 1 71 ? -5.664 0.384 -3.301 1.00 92.56 71 SER A C 1
ATOM 550 O O . SER A 1 71 ? -6.099 0.560 -2.168 1.00 92.56 71 SER A O 1
ATOM 552 N N . TYR A 1 72 ? -6.337 -0.331 -4.211 1.00 95.88 72 TYR A N 1
ATOM 553 C CA . TYR A 1 72 ? -7.617 -0.986 -3.913 1.00 95.88 72 TYR A CA 1
ATOM 554 C C . TYR A 1 72 ? -7.490 -2.024 -2.791 1.00 95.88 72 TYR A C 1
ATOM 556 O O . TYR A 1 72 ? -8.307 -2.064 -1.872 1.00 95.88 72 TYR A O 1
ATOM 564 N N . THR A 1 73 ? -6.438 -2.843 -2.831 1.00 96.12 73 THR A N 1
ATOM 565 C CA . THR A 1 73 ? -6.174 -3.848 -1.796 1.00 96.12 73 THR A CA 1
ATOM 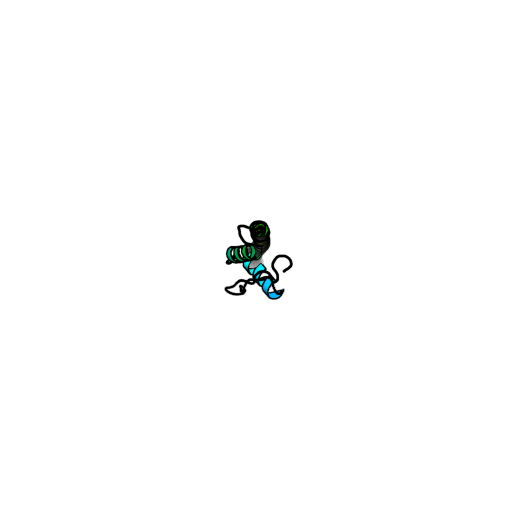566 C C . THR A 1 73 ? -5.891 -3.183 -0.450 1.00 96.12 73 THR A C 1
ATOM 568 O O . THR A 1 73 ? -6.492 -3.568 0.551 1.00 96.12 73 THR A O 1
ATOM 571 N N . LEU A 1 74 ? -5.037 -2.152 -0.420 1.00 94.06 74 LEU A N 1
ATOM 572 C CA . LEU A 1 74 ? -4.733 -1.404 0.804 1.00 94.06 74 LEU A CA 1
ATOM 573 C C . LEU A 1 74 ? -5.969 -0.707 1.376 1.00 94.06 74 LEU A C 1
ATOM 575 O O . LEU A 1 74 ? -6.184 -0.766 2.584 1.00 94.06 74 LEU A O 1
ATOM 579 N N . LEU A 1 75 ? -6.802 -0.101 0.525 1.00 94.75 75 LEU A N 1
ATOM 580 C CA . LEU A 1 75 ? -8.058 0.522 0.936 1.00 94.75 75 LEU A CA 1
ATOM 581 C C . LEU A 1 75 ? -8.989 -0.508 1.578 1.00 94.75 75 LEU A C 1
ATOM 583 O O . LEU A 1 75 ? -9.512 -0.260 2.656 1.00 94.75 75 LEU A O 1
ATOM 587 N N . ASN A 1 76 ? -9.173 -1.671 0.956 1.00 94.75 76 ASN A N 1
ATOM 588 C CA . ASN A 1 76 ? -10.053 -2.703 1.502 1.00 94.75 76 ASN A CA 1
ATOM 589 C C . ASN A 1 76 ? -9.542 -3.271 2.824 1.00 94.75 76 ASN A C 1
ATOM 591 O O . ASN A 1 76 ? -10.339 -3.499 3.728 1.00 94.75 76 ASN A O 1
ATOM 595 N N . VAL A 1 77 ? -8.229 -3.463 2.964 1.00 96.62 77 VAL A N 1
ATOM 596 C CA . VAL A 1 77 ? -7.624 -3.878 4.238 1.00 96.62 77 VAL A CA 1
ATOM 597 C C . VAL A 1 77 ? -7.819 -2.799 5.303 1.00 96.62 77 VAL A C 1
ATOM 599 O O . VAL A 1 77 ? -8.222 -3.109 6.420 1.00 96.62 77 VAL A O 1
ATOM 602 N N . PHE A 1 78 ? -7.587 -1.531 4.960 1.00 96.25 78 PHE A N 1
ATOM 603 C CA . PHE A 1 78 ? -7.806 -0.412 5.872 1.00 96.25 78 PHE A CA 1
ATOM 604 C C . PHE A 1 78 ? -9.272 -0.306 6.305 1.00 96.25 78 PHE A C 1
ATOM 606 O O . PHE A 1 78 ? -9.545 -0.166 7.493 1.00 96.25 78 PHE A O 1
ATOM 613 N N . LEU A 1 79 ? -10.210 -0.413 5.362 1.00 96.69 79 LEU A N 1
ATOM 614 C CA . LEU A 1 79 ? -11.644 -0.376 5.637 1.00 96.69 79 LEU A CA 1
ATOM 615 C C . LEU A 1 79 ? -12.077 -1.544 6.515 1.00 96.69 79 LEU A C 1
ATOM 617 O O . LEU A 1 79 ? -12.815 -1.316 7.465 1.00 96.69 79 LEU A O 1
ATOM 621 N N . ALA A 1 80 ? -11.598 -2.759 6.243 1.00 97.56 80 ALA A N 1
ATOM 622 C CA . ALA A 1 80 ? -11.884 -3.917 7.084 1.00 97.56 80 ALA A CA 1
ATOM 623 C C . ALA A 1 80 ? -11.444 -3.660 8.534 1.00 97.56 80 ALA A C 1
ATOM 625 O O . ALA A 1 80 ? -12.257 -3.742 9.447 1.00 97.56 80 ALA A O 1
ATOM 626 N N . ILE A 1 81 ? -10.200 -3.212 8.735 1.00 97.75 81 ILE A N 1
ATOM 627 C CA . ILE A 1 81 ? -9.671 -2.897 10.070 1.00 97.75 81 ILE A CA 1
ATOM 628 C C . ILE A 1 81 ? -10.454 -1.754 10.736 1.00 97.75 81 ILE A C 1
ATOM 630 O O . ILE A 1 81 ? -10.740 -1.809 11.931 1.00 97.75 81 ILE A O 1
ATOM 634 N N . ALA A 1 82 ? -10.790 -0.698 9.993 1.00 97.81 82 ALA A N 1
ATOM 635 C CA . ALA A 1 82 ? -11.512 0.453 10.527 1.00 97.81 82 ALA A CA 1
ATOM 636 C C . ALA A 1 82 ? -12.943 0.090 10.947 1.00 97.81 82 ALA A C 1
ATOM 638 O O . ALA A 1 82 ? -13.395 0.526 12.004 1.00 97.81 82 ALA A O 1
ATOM 639 N N . VAL A 1 83 ? -13.636 -0.717 10.140 1.00 97.69 83 VAL A N 1
ATOM 640 C CA . VAL A 1 83 ? -14.985 -1.212 10.440 1.00 97.69 83 VAL A CA 1
ATOM 641 C C . VAL A 1 83 ? -14.957 -2.125 11.659 1.00 97.69 83 VAL A C 1
ATOM 643 O O . VAL A 1 83 ? -15.757 -1.918 12.569 1.00 97.69 83 VAL A O 1
ATOM 646 N N . ASP A 1 84 ? -14.010 -3.061 11.727 1.00 97.81 84 ASP A N 1
ATOM 647 C CA . ASP A 1 84 ? -13.875 -3.973 12.866 1.00 97.81 84 ASP A CA 1
ATOM 648 C C . ASP A 1 84 ? -13.586 -3.203 14.164 1.00 97.81 84 ASP A C 1
ATOM 650 O O . ASP A 1 84 ? -14.219 -3.433 15.195 1.00 97.81 84 ASP A O 1
ATOM 654 N N . ASN A 1 85 ? -12.678 -2.223 14.117 1.00 96.50 85 ASN A N 1
ATOM 655 C CA . ASN A 1 85 ? -12.376 -1.379 15.274 1.00 96.50 85 ASN A CA 1
ATOM 656 C C . ASN A 1 85 ? -13.577 -0.532 15.713 1.00 96.50 85 ASN A C 1
ATOM 658 O O . ASN A 1 85 ? -13.801 -0.368 16.912 1.00 96.50 85 ASN A O 1
ATOM 662 N N . LEU A 1 86 ? -14.352 0.002 14.764 1.00 97.19 86 LEU A N 1
ATOM 663 C CA . LEU A 1 86 ? -15.540 0.794 15.073 1.00 97.19 86 LEU A CA 1
ATOM 664 C C . LEU A 1 86 ? -16.644 -0.067 15.697 1.00 97.19 86 LEU A C 1
ATOM 666 O O . LEU A 1 86 ? -17.247 0.352 16.682 1.00 97.19 86 LEU A O 1
ATOM 670 N N . ALA A 1 87 ? -16.880 -1.265 15.158 1.00 97.00 87 ALA A N 1
ATOM 671 C CA . ALA A 1 87 ? -17.854 -2.207 15.699 1.00 97.00 87 ALA A CA 1
ATOM 672 C C . ALA A 1 87 ? -17.497 -2.616 17.136 1.00 97.00 87 ALA A C 1
ATOM 674 O O . ALA A 1 87 ? -18.343 -2.527 18.022 1.00 97.00 87 ALA A O 1
ATOM 675 N N . ASN A 1 88 ? -16.228 -2.955 17.389 1.00 96.31 88 ASN A N 1
ATOM 676 C CA . ASN A 1 88 ? -15.749 -3.306 18.728 1.00 96.31 88 ASN A CA 1
ATOM 677 C C . ASN A 1 88 ? -15.907 -2.149 19.729 1.00 96.31 88 ASN A C 1
ATOM 679 O O . ASN A 1 88 ? -16.306 -2.369 20.871 1.00 96.31 88 ASN A O 1
ATOM 683 N N . ALA A 1 89 ? -15.617 -0.911 19.314 1.00 96.31 89 ALA A N 1
ATOM 684 C CA . ALA A 1 89 ? -15.800 0.260 20.170 1.00 96.31 89 ALA A CA 1
ATOM 685 C C . ALA A 1 89 ? -17.282 0.494 20.509 1.00 96.31 89 ALA A C 1
ATOM 687 O O . ALA A 1 89 ? -17.610 0.754 21.663 1.00 96.31 89 ALA A O 1
ATOM 688 N N . GLN A 1 90 ? -18.179 0.357 19.525 1.00 96.25 90 GLN A N 1
ATOM 689 C CA . GLN A 1 90 ? -19.623 0.494 19.735 1.00 96.25 90 GLN A CA 1
ATOM 690 C C . GLN A 1 90 ? -20.188 -0.596 20.652 1.00 96.25 90 GLN A C 1
ATOM 692 O O . GLN A 1 90 ? -21.019 -0.299 21.510 1.00 96.25 90 GLN A O 1
ATOM 697 N N . GLU A 1 91 ? -19.738 -1.841 20.494 1.00 96.12 91 GLU A N 1
ATOM 698 C CA . GLU A 1 91 ? -20.159 -2.956 21.345 1.00 96.12 91 GLU A CA 1
ATOM 699 C C . GLU A 1 91 ? -19.724 -2.750 22.801 1.00 96.12 91 GLU A C 1
ATOM 701 O O . GLU A 1 91 ? -20.527 -2.952 23.712 1.00 96.12 91 GLU A O 1
ATOM 706 N N . LEU A 1 92 ? -18.491 -2.280 23.024 1.00 95.62 92 LEU A N 1
ATOM 707 C CA . LEU A 1 92 ? -17.988 -1.982 24.363 1.00 95.62 92 LEU A CA 1
ATOM 708 C C . LEU A 1 92 ? -18.807 -0.877 25.042 1.00 95.62 92 LEU A C 1
ATOM 710 O O . LEU A 1 92 ? -19.266 -1.072 26.165 1.00 95.62 92 LEU A O 1
ATOM 714 N N . THR A 1 93 ? -19.058 0.239 24.349 1.00 95.38 93 THR A N 1
ATOM 715 C CA . THR A 1 93 ? -19.876 1.337 24.890 1.00 95.38 93 THR A CA 1
ATOM 716 C C . THR A 1 93 ? -21.293 0.871 25.227 1.00 95.38 93 THR A C 1
ATOM 718 O O . THR A 1 93 ? -21.800 1.167 26.305 1.00 95.38 93 THR A O 1
ATOM 721 N N . ALA A 1 94 ? -21.925 0.081 24.355 1.00 96.06 94 ALA A N 1
ATOM 722 C CA . ALA A 1 94 ? -23.259 -0.453 24.621 1.00 96.06 94 ALA A CA 1
ATOM 723 C C . ALA A 1 94 ? -23.282 -1.418 25.824 1.00 96.06 94 ALA A C 1
ATOM 725 O O . ALA A 1 94 ? -24.254 -1.444 26.582 1.00 96.06 94 ALA A O 1
ATOM 726 N N . ALA A 1 95 ? -22.227 -2.218 26.010 1.00 96.00 95 ALA A N 1
ATOM 727 C CA . ALA A 1 95 ? -22.100 -3.116 27.154 1.00 96.00 95 ALA A CA 1
ATOM 728 C C . ALA A 1 95 ? -21.910 -2.350 28.474 1.00 96.00 95 ALA A C 1
ATOM 730 O O . ALA A 1 95 ? -22.537 -2.713 29.472 1.00 96.00 95 ALA A O 1
ATOM 731 N N . GLU A 1 96 ? -21.101 -1.286 28.470 1.00 95.88 96 GLU A N 1
ATOM 732 C CA . GLU A 1 96 ? -20.897 -0.395 29.619 1.00 95.88 96 GLU A CA 1
ATOM 733 C C . GLU A 1 96 ? -22.209 0.294 30.021 1.00 95.88 96 GLU A C 1
ATOM 735 O O . GLU A 1 96 ? -22.638 0.161 31.167 1.00 95.88 96 GLU A O 1
ATOM 740 N N . GLU A 1 97 ? -22.923 0.908 29.072 1.00 95.69 97 GLU A N 1
ATOM 741 C CA . GLU A 1 97 ? -24.228 1.542 29.327 1.00 95.69 97 GLU A CA 1
ATOM 742 C C . GLU A 1 97 ? -25.263 0.539 29.873 1.00 95.69 97 GLU A C 1
ATOM 744 O O . GLU A 1 97 ? -26.031 0.836 30.794 1.00 95.69 97 GLU A O 1
ATOM 749 N N . ALA A 1 98 ? -25.284 -0.684 29.332 1.00 95.62 98 ALA A N 1
ATOM 750 C CA . ALA A 1 98 ? -26.177 -1.736 29.807 1.00 95.62 98 ALA A CA 1
ATOM 751 C C . ALA A 1 98 ? -25.817 -2.222 31.220 1.00 95.62 98 ALA A C 1
ATOM 753 O O . ALA A 1 98 ? -26.715 -2.602 31.980 1.00 95.62 98 ALA A O 1
ATOM 754 N N . GLN A 1 99 ? -24.531 -2.245 31.575 1.00 95.56 99 GLN A N 1
ATOM 755 C CA . GLN A 1 99 ? -24.081 -2.597 32.917 1.00 95.56 99 GLN A CA 1
ATOM 756 C C . GLN A 1 99 ? -24.432 -1.494 33.919 1.00 95.56 99 GLN A C 1
ATOM 758 O O . GLN A 1 99 ? -25.028 -1.802 34.951 1.00 95.56 99 GLN A O 1
ATOM 763 N N . GLU A 1 100 ? -24.150 -0.231 33.597 1.00 95.25 100 GLU A N 1
ATOM 764 C CA . GLU A 1 100 ? -24.493 0.913 34.448 1.00 95.25 100 GLU A CA 1
ATOM 765 C C . GLU A 1 100 ? -25.994 0.962 34.740 1.00 95.25 100 GLU A C 1
ATOM 767 O O . GLU A 1 100 ? -26.399 1.109 35.894 1.00 95.25 100 GLU A O 1
ATOM 772 N N . LYS A 1 101 ? -26.831 0.738 33.719 1.00 95.62 101 LYS A N 1
ATOM 773 C CA . LYS A 1 101 ? -28.283 0.682 33.900 1.00 95.62 101 LYS A CA 1
ATOM 774 C C . LYS A 1 101 ? -28.712 -0.454 34.832 1.00 95.62 101 LYS A C 1
ATOM 776 O O . LYS A 1 101 ? -29.500 -0.228 35.742 1.00 95.62 101 LYS A O 1
ATOM 781 N N . LYS A 1 102 ? -28.171 -1.665 34.654 1.00 95.69 102 LYS A N 1
ATOM 782 C CA . LYS A 1 102 ? -28.477 -2.807 35.539 1.00 95.69 102 LYS A CA 1
ATOM 783 C C . LYS A 1 102 ? -28.037 -2.557 36.980 1.00 95.69 102 LYS A C 1
ATOM 785 O O . LYS A 1 102 ? -28.701 -3.009 37.911 1.00 95.69 102 LYS A O 1
ATOM 790 N N . GLU A 1 103 ? -26.906 -1.886 37.177 1.00 95.81 103 GLU A N 1
ATOM 791 C CA . GLU A 1 103 ? -26.425 -1.522 38.508 1.00 95.81 103 GLU A CA 1
ATOM 792 C C . GLU A 1 103 ? -27.297 -0.442 39.156 1.00 95.81 103 GLU A C 1
ATOM 794 O O . GLU A 1 103 ? -27.566 -0.537 40.354 1.00 95.81 103 GLU A O 1
ATOM 799 N N . ALA A 1 104 ? -27.772 0.539 38.383 1.00 95.56 104 ALA A N 1
ATOM 800 C CA . ALA A 1 104 ? -28.732 1.538 38.843 1.00 95.56 104 ALA A CA 1
ATOM 801 C C . ALA A 1 104 ? -30.065 0.890 39.250 1.00 95.56 104 ALA A C 1
ATOM 803 O O . ALA A 1 104 ? -30.482 1.052 40.395 1.00 95.56 104 ALA A O 1
ATOM 804 N N . ASP A 1 105 ? -30.652 0.061 38.380 1.00 96.06 105 ASP A N 1
ATOM 805 C CA . ASP A 1 105 ? -31.904 -0.660 38.654 1.00 96.06 105 ASP A CA 1
ATOM 806 C C . ASP A 1 105 ? -31.776 -1.514 39.936 1.00 96.06 105 ASP A C 1
ATOM 808 O O . ASP A 1 105 ? -32.632 -1.483 40.821 1.00 96.06 105 ASP A O 1
ATOM 812 N N . 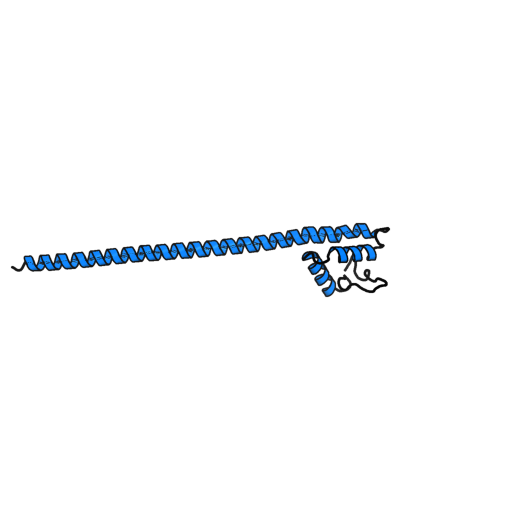ARG A 1 106 ? -30.650 -2.225 40.107 1.00 96.00 106 ARG A N 1
ATOM 813 C CA . ARG A 1 106 ? -30.388 -3.036 41.310 1.00 96.00 106 ARG A CA 1
ATOM 814 C C . ARG A 1 106 ? -30.237 -2.194 42.579 1.00 96.00 106 ARG A C 1
ATOM 816 O O . ARG A 1 106 ? -30.620 -2.651 43.657 1.00 96.00 106 ARG A O 1
ATOM 823 N N . ARG A 1 107 ? -29.640 -1.003 42.489 1.00 95.00 107 ARG A N 1
ATOM 824 C CA . ARG A 1 107 ? -29.529 -0.077 43.629 1.00 95.00 107 ARG A CA 1
ATOM 825 C C . ARG A 1 107 ? -30.907 0.425 44.046 1.00 95.00 107 ARG A C 1
ATOM 827 O O . ARG A 1 107 ? -31.209 0.371 45.234 1.00 95.00 107 ARG A O 1
ATOM 834 N N . GLU A 1 108 ? -31.743 0.817 43.086 1.00 95.31 108 GLU A N 1
ATOM 835 C CA . GLU A 1 108 ? -33.119 1.250 43.350 1.00 95.31 108 GLU A CA 1
ATOM 836 C C . GLU A 1 108 ? -33.948 0.143 44.020 1.00 95.31 108 GLU A C 1
ATOM 838 O O . GLU A 1 108 ? -34.630 0.397 45.013 1.00 95.31 108 GLU A O 1
ATOM 843 N N . GLU A 1 109 ? -33.846 -1.104 43.547 1.00 95.19 109 GLU A N 1
ATOM 844 C CA . GLU A 1 109 ? -34.527 -2.248 44.171 1.00 95.19 109 GLU A CA 1
ATOM 845 C C . GLU A 1 109 ? -34.090 -2.472 45.628 1.00 95.19 109 GLU A C 1
ATOM 847 O O . GLU A 1 109 ? -34.929 -2.716 46.499 1.00 95.19 109 GLU A O 1
ATOM 852 N N . ILE A 1 110 ? -32.786 -2.381 45.916 1.00 95.75 110 ILE A N 1
ATOM 853 C CA . ILE A 1 110 ? -32.254 -2.536 47.279 1.00 95.75 110 ILE A CA 1
ATOM 854 C C . ILE A 1 110 ? -32.750 -1.402 48.183 1.00 95.75 110 ILE A C 1
ATOM 856 O O . ILE A 1 110 ? -33.160 -1.664 49.315 1.00 95.75 110 ILE A O 1
ATOM 860 N N . GLU A 1 111 ? -32.749 -0.158 47.703 1.00 94.19 111 GLU A N 1
ATOM 861 C CA . GLU A 1 111 ? -33.253 0.992 48.460 1.00 94.19 111 GLU A CA 1
ATOM 862 C C . GLU A 1 111 ? -34.744 0.848 48.788 1.00 94.19 111 GLU A C 1
ATOM 864 O O . GLU A 1 111 ? -35.145 1.058 49.936 1.00 94.19 111 GLU A O 1
ATOM 869 N N . GLN A 1 112 ? -35.561 0.407 47.826 1.00 93.50 112 GLN A N 1
ATOM 870 C CA . GLN A 1 112 ? -36.985 0.140 48.051 1.00 93.50 112 GLN A CA 1
ATOM 871 C C . GLN A 1 112 ? -37.208 -0.980 49.076 1.00 93.50 112 GLN A C 1
ATOM 873 O O . GLN A 1 112 ? -38.066 -0.849 49.951 1.00 93.50 112 GLN A O 1
ATOM 878 N N . GLN A 1 113 ? -36.425 -2.062 49.012 1.00 92.56 113 GLN A N 1
ATOM 879 C CA . GLN A 1 113 ? -36.508 -3.160 49.981 1.00 92.56 113 GLN A CA 1
ATOM 880 C C . GLN A 1 113 ? -36.113 -2.717 51.395 1.00 92.56 113 GLN A C 1
ATOM 882 O O . GLN A 1 113 ? -36.797 -3.071 52.356 1.00 92.56 113 GLN A O 1
ATOM 887 N N . LEU A 1 114 ? -35.051 -1.919 51.535 1.00 92.38 114 LEU A N 1
ATOM 888 C CA . LEU A 1 114 ? -34.621 -1.372 52.825 1.00 92.38 114 LEU A CA 1
ATOM 889 C C . LEU A 1 114 ? -35.670 -0.419 53.413 1.00 92.38 114 LEU A C 1
ATOM 891 O O . LEU A 1 114 ? -35.981 -0.514 54.600 1.00 92.38 114 LEU A O 1
ATOM 895 N N . ALA A 1 115 ? -36.252 0.459 52.591 1.00 92.81 115 ALA A N 1
ATOM 896 C CA . ALA A 1 115 ? -37.317 1.363 53.018 1.00 92.81 115 ALA A CA 1
ATOM 897 C C . ALA A 1 115 ? -38.579 0.601 53.464 1.00 92.81 115 ALA A C 1
ATOM 899 O O . ALA A 1 115 ? -39.163 0.923 54.500 1.00 92.81 115 ALA A O 1
ATOM 900 N N . ALA A 1 116 ? -38.976 -0.441 52.725 1.00 91.88 116 ALA A N 1
ATOM 901 C CA . ALA A 1 116 ? -40.108 -1.291 53.087 1.00 91.88 116 ALA A CA 1
ATOM 902 C C . ALA A 1 116 ? -39.861 -2.070 54.391 1.00 91.88 116 ALA A C 1
ATOM 904 O O . ALA A 1 116 ? -40.749 -2.136 55.242 1.00 91.88 116 ALA A O 1
ATOM 905 N N . ALA A 1 117 ? -38.653 -2.616 54.577 1.00 89.50 117 ALA A N 1
ATOM 906 C CA . ALA A 1 117 ? -38.271 -3.310 55.804 1.00 89.50 117 ALA A CA 1
ATOM 907 C C . ALA A 1 117 ? -38.312 -2.371 57.023 1.00 89.50 117 ALA A C 1
ATOM 909 O O . ALA A 1 117 ? -38.937 -2.707 58.029 1.00 89.50 117 ALA A O 1
ATOM 910 N N . ALA A 1 118 ? -37.746 -1.165 56.909 1.00 88.50 118 ALA A N 1
ATOM 911 C CA . ALA A 1 118 ? -37.767 -0.169 57.981 1.00 88.50 118 ALA A CA 1
ATOM 912 C C . ALA A 1 118 ? -39.198 0.250 58.373 1.00 88.50 118 ALA A C 1
ATOM 914 O O . ALA A 1 118 ? -39.517 0.320 59.557 1.00 88.50 118 ALA A O 1
ATOM 915 N N . ALA A 1 119 ? -40.088 0.457 57.395 1.00 84.38 119 ALA A N 1
ATOM 916 C CA . ALA A 1 119 ? -41.490 0.786 57.662 1.00 84.38 119 ALA A CA 1
ATOM 917 C C . ALA A 1 119 ? -42.257 -0.362 58.349 1.00 84.38 119 ALA A C 1
ATOM 919 O O . ALA A 1 119 ? -43.155 -0.121 59.158 1.00 84.38 119 ALA A O 1
ATOM 920 N N . SER A 1 120 ? -41.914 -1.617 58.036 1.00 76.88 120 SER A N 1
ATOM 921 C CA . SER A 1 120 ? -42.533 -2.784 58.672 1.00 76.88 120 SER A CA 1
ATOM 922 C C . SER A 1 120 ? -42.100 -2.978 60.130 1.00 76.88 120 SER A C 1
ATOM 924 O O . SER A 1 120 ? -42.939 -3.335 60.960 1.00 76.88 120 SER A O 1
ATOM 926 N N . ASP A 1 121 ? -40.839 -2.679 60.460 1.00 74.38 121 ASP A N 1
ATOM 927 C CA . ASP A 1 121 ? -40.327 -2.721 61.836 1.00 74.38 121 ASP A CA 1
ATOM 928 C C . ASP A 1 121 ? -40.971 -1.637 62.714 1.00 74.38 121 ASP A C 1
ATOM 930 O O . ASP A 1 121 ? -41.413 -1.927 63.829 1.00 74.38 121 ASP A O 1
ATOM 934 N N . ASP A 1 122 ? -41.118 -0.413 62.194 1.00 68.06 122 ASP A N 1
ATOM 935 C CA . ASP A 1 122 ? -41.775 0.687 62.913 1.00 68.06 122 ASP A CA 1
ATOM 936 C C . ASP A 1 122 ? -43.235 0.343 63.251 1.00 68.06 122 ASP A C 1
ATOM 938 O O . ASP A 1 122 ? -43.667 0.491 64.397 1.00 68.06 122 ASP A O 1
ATOM 942 N N . ASN A 1 123 ? -43.982 -0.206 62.287 1.00 64.12 123 ASN A N 1
ATOM 943 C CA . ASN A 1 123 ? -45.384 -0.576 62.486 1.00 64.12 123 ASN A CA 1
ATOM 944 C C . ASN A 1 123 ? -45.558 -1.729 63.495 1.00 64.12 123 ASN A C 1
ATOM 946 O O . ASN A 1 123 ? -46.481 -1.721 64.309 1.00 64.12 123 ASN A O 1
ATOM 950 N N . ASN A 1 124 ? -44.654 -2.713 63.484 1.00 61.47 124 ASN A N 1
ATOM 951 C CA . ASN A 1 124 ? -44.698 -3.835 64.424 1.00 61.47 124 ASN A CA 1
ATOM 952 C C . ASN A 1 124 ? -44.273 -3.418 65.849 1.00 61.47 124 ASN A C 1
ATOM 954 O O . ASN A 1 124 ? -44.767 -3.965 66.838 1.00 61.47 124 ASN A O 1
ATOM 958 N N . SER A 1 125 ? -43.396 -2.414 65.973 1.00 61.56 125 SER A N 1
ATOM 959 C CA . SER A 1 125 ? -43.029 -1.821 67.265 1.00 61.56 125 SER A CA 1
ATOM 960 C C . SER A 1 125 ? -44.183 -1.018 67.886 1.00 61.56 125 SER A C 1
ATOM 962 O O . SER A 1 125 ? -44.464 -1.168 69.077 1.00 61.56 125 SER A O 1
ATOM 964 N N . ALA A 1 126 ? -44.912 -0.241 67.075 1.00 60.50 126 ALA A N 1
ATOM 965 C CA . ALA A 1 126 ? -46.070 0.538 67.506 1.00 60.50 126 ALA A CA 1
ATOM 966 C C . ALA A 1 126 ? -47.246 -0.362 67.924 1.00 60.50 126 ALA A C 1
ATOM 968 O O . ALA A 1 126 ? -47.852 -0.143 68.973 1.00 60.50 126 ALA A O 1
ATOM 969 N N . ALA A 1 127 ? -47.513 -1.432 67.168 1.00 60.06 127 ALA A N 1
ATOM 970 C CA . ALA A 1 127 ? -48.568 -2.394 67.488 1.00 60.06 127 ALA A CA 1
ATOM 971 C C . ALA A 1 127 ? -48.310 -3.164 68.802 1.00 60.06 127 ALA A C 1
ATOM 973 O O . ALA A 1 127 ? -49.243 -3.438 69.557 1.00 60.06 127 ALA A O 1
ATOM 974 N N . ASN A 1 128 ? -47.049 -3.478 69.122 1.00 58.16 128 ASN A N 1
ATOM 975 C CA . ASN A 1 128 ? -46.694 -4.132 70.389 1.00 58.16 128 ASN A CA 1
ATOM 976 C C . ASN A 1 128 ? -46.783 -3.200 71.610 1.00 58.16 128 ASN A C 1
ATOM 978 O O . ASN A 1 128 ? -46.952 -3.683 72.729 1.00 58.16 128 ASN A O 1
ATOM 982 N N . LEU A 1 129 ? -46.681 -1.881 71.418 1.00 58.75 129 LEU A N 1
ATOM 983 C CA . LEU A 1 129 ? -46.868 -0.894 72.486 1.00 58.75 129 LEU A CA 1
ATOM 984 C C . LEU A 1 129 ? -48.354 -0.674 72.805 1.00 58.75 129 LEU A C 1
ATOM 986 O O . LEU A 1 129 ? -48.694 -0.518 73.974 1.00 58.75 129 LEU A O 1
ATOM 990 N N . GLU A 1 130 ? -49.242 -0.728 71.808 1.00 56.50 130 GLU A N 1
ATOM 991 C CA . GLU A 1 130 ? -50.696 -0.634 72.026 1.00 56.50 130 GLU A CA 1
ATOM 992 C C . GLU A 1 130 ? -51.308 -1.898 72.650 1.00 56.50 130 GLU A C 1
ATOM 994 O O . GLU A 1 130 ? -52.351 -1.821 73.292 1.00 56.50 130 GLU A O 1
ATOM 999 N N . HIS A 1 131 ? -50.669 -3.063 72.509 1.00 55.09 131 HIS A N 1
ATOM 1000 C CA . HIS A 1 131 ? -51.170 -4.313 73.093 1.00 55.09 131 HIS A CA 1
ATOM 1001 C C . HIS A 1 131 ? -50.814 -4.502 74.583 1.00 55.09 131 HIS A C 1
ATOM 1003 O O . HIS A 1 131 ? -51.332 -5.415 75.222 1.00 55.09 131 HIS A O 1
ATOM 1009 N N . ASN A 1 132 ? -49.935 -3.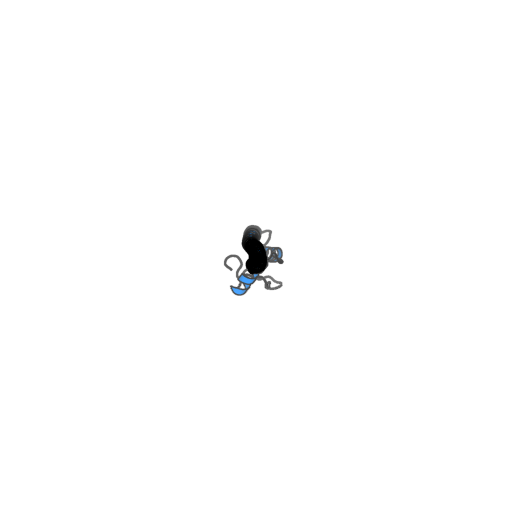661 75.142 1.00 53.75 132 ASN A N 1
ATOM 1010 C CA . ASN A 1 132 ? -49.399 -3.790 76.505 1.00 53.75 132 ASN A CA 1
ATOM 1011 C C . ASN A 1 132 ? -49.868 -2.685 77.480 1.00 53.75 132 ASN A C 1
ATOM 1013 O O . ASN A 1 132 ? -49.277 -2.528 78.553 1.00 53.75 132 ASN A O 1
ATOM 1017 N N . VAL A 1 133 ? -50.913 -1.931 77.122 1.00 48.16 133 VAL A N 1
ATOM 1018 C CA . VAL A 1 133 ? -51.601 -0.943 77.980 1.00 48.16 133 VAL A CA 1
ATOM 1019 C C . VAL A 1 133 ? -53.019 -1.423 78.261 1.00 48.16 133 VAL A C 1
ATOM 1021 O O . VAL A 1 133 ? -53.442 -1.323 79.435 1.00 48.16 133 VAL A O 1
#

Sequence (133 aa):
MQLFGGNMNFDDGRPSSNFDTFPIALLTVFQILTGADWNEVMYNGINAQGGVEGQGMFYSIYFVVLTLFGSYTLLNVFLAIAVDNLANAQELTAAEEAQEKKEADRREEIEQQLAAAAASDDNNSAANLEHNV